Protein AF-A0A8J5TBI4-F1 (afdb_monomer)

Structure (mmCIF, N/CA/C/O backbone):
data_AF-A0A8J5TBI4-F1
#
_entry.id   AF-A0A8J5TBI4-F1
#
loop_
_atom_site.group_PDB
_atom_site.id
_atom_site.type_symbol
_atom_site.label_atom_id
_atom_site.label_alt_id
_atom_site.label_comp_id
_atom_site.label_asym_id
_atom_site.label_entity_id
_atom_site.label_seq_id
_atom_site.pdbx_PDB_ins_code
_atom_site.Cartn_x
_atom_site.Cartn_y
_atom_site.Cartn_z
_atom_site.occupancy
_atom_site.B_iso_or_equiv
_atom_site.auth_seq_id
_atom_site.auth_comp_id
_atom_site.auth_asym_id
_atom_site.auth_atom_id
_atom_site.pdbx_PDB_model_num
ATOM 1 N N . MET A 1 1 ? 22.487 -6.502 -27.280 1.00 72.81 1 MET A N 1
ATOM 2 C CA . MET A 1 1 ? 23.381 -5.679 -28.132 1.00 72.81 1 MET A CA 1
ATOM 3 C C . MET A 1 1 ? 24.832 -5.771 -27.665 1.00 72.81 1 MET A C 1
ATOM 5 O O . MET A 1 1 ? 25.629 -6.308 -28.417 1.00 72.81 1 MET A O 1
ATOM 9 N N . ARG A 1 2 ? 25.157 -5.414 -26.406 1.00 79.44 2 ARG A N 1
ATOM 10 C CA . ARG A 1 2 ? 26.507 -5.644 -25.839 1.00 79.44 2 ARG A CA 1
ATOM 11 C C . ARG A 1 2 ? 26.941 -7.114 -25.850 1.00 79.44 2 ARG A C 1
ATOM 13 O O . ARG A 1 2 ? 28.077 -7.396 -26.190 1.00 79.44 2 ARG A O 1
ATOM 20 N N . GLU A 1 3 ? 26.026 -8.040 -25.565 1.00 86.50 3 GLU A N 1
ATOM 21 C CA . GLU A 1 3 ? 26.290 -9.491 -25.636 1.00 86.50 3 GLU A CA 1
ATOM 22 C C . GLU A 1 3 ? 26.585 -9.996 -27.056 1.00 86.50 3 GLU A C 1
ATOM 24 O O . GLU A 1 3 ? 27.217 -11.029 -27.225 1.00 86.50 3 GLU A O 1
ATOM 29 N N . MET A 1 4 ? 26.162 -9.248 -28.079 1.00 87.56 4 MET A N 1
ATOM 30 C CA . MET A 1 4 ? 26.463 -9.539 -29.483 1.00 87.56 4 MET A CA 1
ATOM 31 C C . MET A 1 4 ? 27.688 -8.753 -29.985 1.00 87.56 4 MET A C 1
ATOM 33 O O . MET A 1 4 ? 27.984 -8.796 -31.172 1.00 87.56 4 MET A O 1
ATOM 37 N N . GLY A 1 5 ? 28.370 -7.993 -29.115 1.00 91.75 5 GLY A N 1
ATOM 38 C CA . GLY A 1 5 ? 29.498 -7.131 -29.489 1.00 91.75 5 GLY A CA 1
ATOM 39 C C . GLY A 1 5 ? 29.126 -5.908 -30.335 1.00 91.75 5 GLY A C 1
ATOM 40 O O . GLY A 1 5 ? 30.017 -5.249 -30.857 1.00 91.75 5 GLY A O 1
ATOM 41 N N . LEU A 1 6 ? 27.831 -5.603 -30.471 1.00 89.44 6 LEU A N 1
ATOM 42 C CA . LEU A 1 6 ? 27.324 -4.494 -31.278 1.00 89.44 6 LEU A CA 1
ATOM 43 C C . LEU A 1 6 ? 27.035 -3.263 -30.412 1.00 89.44 6 LEU A C 1
ATOM 45 O O . LEU A 1 6 ? 26.537 -3.367 -29.281 1.00 89.44 6 LEU A O 1
ATOM 49 N N . TYR A 1 7 ? 27.285 -2.090 -30.981 1.00 89.81 7 TYR A N 1
ATOM 50 C CA . TYR A 1 7 ? 27.023 -0.783 -30.396 1.00 89.81 7 TYR A CA 1
ATOM 51 C C . TYR A 1 7 ? 25.945 -0.035 -31.184 1.00 89.81 7 TYR A C 1
ATOM 53 O O . TYR A 1 7 ? 25.698 -0.291 -32.357 1.00 89.81 7 TYR A O 1
ATOM 61 N N . LEU A 1 8 ? 25.311 0.952 -3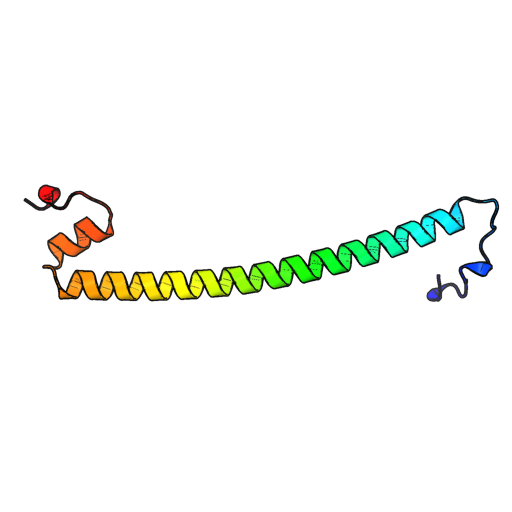0.543 1.00 89.12 8 LEU A N 1
ATOM 62 C CA . LEU A 1 8 ? 24.271 1.772 -31.179 1.00 89.12 8 LEU A CA 1
ATOM 63 C C . LEU A 1 8 ? 24.780 2.489 -32.443 1.00 89.12 8 LEU A C 1
ATOM 65 O O . LEU A 1 8 ? 24.008 2.731 -33.365 1.00 89.12 8 LEU A O 1
ATOM 69 N N . ASN A 1 9 ? 26.071 2.828 -32.474 1.00 90.06 9 ASN A N 1
ATOM 70 C CA . ASN A 1 9 ? 26.713 3.475 -33.618 1.00 90.06 9 ASN A CA 1
ATOM 71 C C . ASN A 1 9 ? 26.922 2.532 -34.809 1.00 90.06 9 ASN A C 1
ATOM 73 O O . ASN A 1 9 ? 27.106 3.027 -35.915 1.00 90.06 9 ASN A O 1
ATOM 77 N N . ASP A 1 10 ? 26.870 1.214 -34.596 1.00 91.88 10 ASP A N 1
ATOM 78 C CA . ASP A 1 10 ? 26.989 0.222 -35.670 1.00 91.88 10 ASP A CA 1
ATOM 79 C C . ASP A 1 10 ? 25.674 0.071 -36.455 1.00 91.88 10 ASP A C 1
ATOM 81 O O . ASP A 1 10 ? 25.642 -0.561 -37.509 1.00 91.88 10 ASP A O 1
ATOM 85 N N . LEU A 1 11 ? 24.578 0.655 -35.955 1.00 90.50 11 LEU A N 1
ATOM 86 C CA . LEU A 1 11 ? 23.293 0.697 -36.646 1.00 90.50 11 LEU A CA 1
ATOM 87 C C . LEU A 1 11 ? 23.240 1.864 -37.634 1.00 90.50 11 LEU A C 1
ATOM 89 O O . LEU A 1 11 ? 23.663 2.982 -37.321 1.00 90.50 11 LEU A O 1
ATOM 93 N N . SER A 1 12 ? 22.665 1.613 -38.812 1.00 89.75 12 SER A N 1
ATOM 94 C CA . 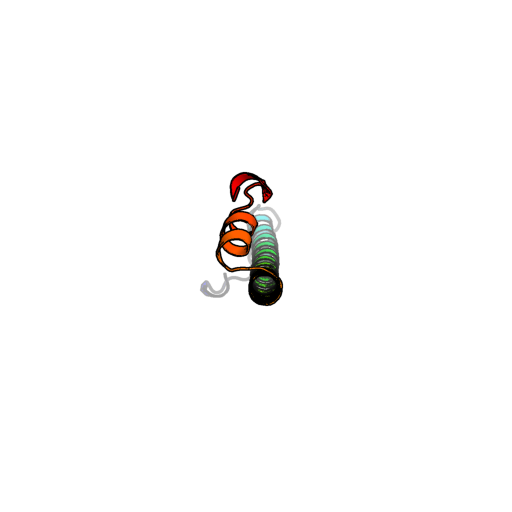SER A 1 12 ? 22.484 2.647 -39.829 1.00 89.75 12 SER A CA 1
ATOM 95 C C . SER A 1 12 ? 21.584 3.768 -39.313 1.00 89.75 12 SER A C 1
ATOM 97 O O . SER A 1 12 ? 20.621 3.554 -38.581 1.00 89.75 12 SER A O 1
ATOM 99 N N . MET A 1 13 ? 21.878 4.993 -39.742 1.00 85.75 13 MET A N 1
ATOM 100 C CA . MET A 1 13 ? 21.023 6.158 -39.487 1.00 85.75 13 MET A CA 1
ATOM 101 C C . MET A 1 13 ? 19.816 6.223 -40.426 1.00 85.75 13 MET A C 1
ATOM 103 O O . MET A 1 13 ? 18.912 7.024 -40.208 1.00 85.75 13 MET A O 1
ATOM 107 N N . HIS A 1 14 ? 19.830 5.424 -41.492 1.00 91.31 14 HIS A N 1
ATOM 108 C CA . HIS A 1 14 ? 18.811 5.437 -42.538 1.00 91.31 14 HIS A CA 1
ATOM 109 C C . HIS A 1 14 ? 17.774 4.322 -42.375 1.00 91.31 14 HIS A C 1
ATOM 111 O O . HIS A 1 14 ? 16.784 4.311 -43.103 1.00 91.31 14 HIS A O 1
ATOM 117 N N . ASP A 1 15 ? 18.001 3.385 -41.451 1.00 89.00 15 ASP A N 1
ATOM 118 C CA . ASP A 1 15 ? 17.052 2.325 -41.123 1.00 89.00 15 ASP A CA 1
ATOM 119 C C . ASP A 1 15 ? 16.307 2.607 -39.806 1.00 89.00 15 ASP A C 1
ATOM 121 O O . ASP A 1 15 ? 16.629 3.530 -39.056 1.00 89.00 15 ASP A O 1
ATOM 125 N N . LEU A 1 16 ? 15.273 1.808 -39.528 1.00 90.69 16 LEU A N 1
ATOM 126 C CA . LEU A 1 16 ? 14.478 1.921 -38.300 1.00 90.69 16 LEU A CA 1
ATOM 127 C C . LEU A 1 16 ? 15.101 1.168 -37.108 1.00 90.69 16 LEU A C 1
ATOM 129 O O . LEU A 1 16 ? 14.548 1.197 -36.007 1.00 90.69 16 LEU A O 1
ATOM 133 N N . GLY A 1 17 ? 16.236 0.484 -37.289 1.00 91.44 17 GLY A N 1
ATOM 134 C CA . GLY A 1 17 ? 16.845 -0.350 -36.252 1.00 91.44 17 GLY A CA 1
ATOM 135 C C . GLY A 1 17 ? 17.295 0.476 -35.050 1.00 91.44 17 GLY A C 1
ATOM 136 O O . GLY A 1 17 ? 17.032 0.113 -33.900 1.00 91.44 17 GLY A O 1
ATOM 137 N N . ARG A 1 18 ? 17.901 1.640 -35.311 1.00 92.62 18 ARG A N 1
ATOM 138 C CA . ARG A 1 18 ? 18.322 2.581 -34.263 1.00 92.62 18 ARG A CA 1
ATOM 139 C C . ARG A 1 18 ? 17.135 3.147 -33.482 1.00 92.62 18 ARG A C 1
ATOM 141 O O . ARG A 1 18 ? 17.192 3.209 -32.254 1.00 92.62 18 ARG A O 1
ATOM 148 N N . GLU A 1 19 ? 16.059 3.524 -34.171 1.00 92.50 19 GLU A N 1
ATOM 149 C CA . GLU A 1 19 ? 14.841 4.040 -33.532 1.00 92.50 19 GLU A CA 1
ATOM 150 C C . GLU A 1 19 ? 14.183 2.974 -32.647 1.00 92.50 19 GLU A C 1
ATOM 152 O O . GLU A 1 19 ? 13.813 3.253 -31.506 1.00 92.50 19 GLU A O 1
ATOM 157 N N . MET A 1 20 ? 14.092 1.737 -33.141 1.00 92.44 20 MET A N 1
ATOM 158 C CA . MET A 1 20 ? 13.514 0.618 -32.401 1.00 92.44 20 MET A CA 1
ATOM 159 C C . MET A 1 20 ? 14.262 0.352 -31.089 1.00 92.44 20 MET A C 1
ATOM 161 O O . MET A 1 20 ? 13.632 0.170 -30.047 1.00 92.44 20 MET A O 1
ATOM 165 N N . VAL A 1 21 ? 15.597 0.376 -31.110 1.00 93.06 21 VAL A N 1
ATOM 166 C CA . VAL A 1 21 ? 16.421 0.162 -29.909 1.00 93.06 21 VAL A CA 1
ATOM 167 C C . VAL A 1 21 ? 16.233 1.289 -28.897 1.00 93.06 21 VAL A C 1
ATOM 169 O O . VAL A 1 21 ? 16.051 1.016 -27.711 1.00 93.06 21 VAL A O 1
ATOM 172 N N . LEU A 1 22 ? 16.226 2.545 -29.353 1.00 91.75 22 LEU A N 1
ATOM 173 C CA . LEU A 1 22 ? 16.016 3.701 -28.479 1.00 91.75 22 LEU A CA 1
ATOM 174 C C . LEU A 1 22 ? 14.632 3.675 -27.820 1.00 91.75 22 LEU A C 1
ATOM 176 O O . LEU A 1 22 ? 14.535 3.860 -26.607 1.00 91.75 22 LEU A O 1
ATOM 180 N N . LYS A 1 23 ? 13.574 3.371 -28.585 1.00 94.00 23 LYS A N 1
ATOM 181 C CA . LYS A 1 23 ? 12.222 3.188 -28.030 1.00 94.00 23 LYS A CA 1
ATOM 182 C C . LYS A 1 23 ? 12.156 2.017 -27.056 1.00 94.00 23 LYS A C 1
ATOM 184 O O . LYS A 1 23 ? 11.471 2.112 -26.042 1.00 94.00 23 LYS A O 1
ATOM 189 N N . GLY A 1 24 ? 12.881 0.933 -27.333 1.00 94.75 24 GLY A N 1
ATOM 190 C CA . GLY A 1 24 ? 13.014 -0.196 -26.416 1.00 94.75 24 GLY A CA 1
ATOM 191 C C . GLY A 1 24 ? 13.615 0.219 -25.071 1.00 94.75 24 GLY A C 1
ATOM 192 O O . GLY A 1 24 ? 13.071 -0.124 -24.026 1.00 94.75 24 GLY A O 1
ATOM 193 N N . TRP A 1 25 ? 14.690 1.012 -25.075 1.00 93.88 25 TRP A N 1
ATOM 194 C CA . TRP A 1 25 ? 15.303 1.519 -23.841 1.00 93.88 25 TRP A CA 1
ATOM 195 C C . TRP A 1 25 ? 14.395 2.477 -23.073 1.00 93.88 25 TRP A C 1
ATOM 197 O O . TRP A 1 25 ? 14.254 2.334 -21.859 1.00 93.88 25 TRP A O 1
ATOM 207 N N . GLU A 1 26 ? 13.746 3.414 -23.766 1.00 94.94 26 GLU A N 1
ATOM 20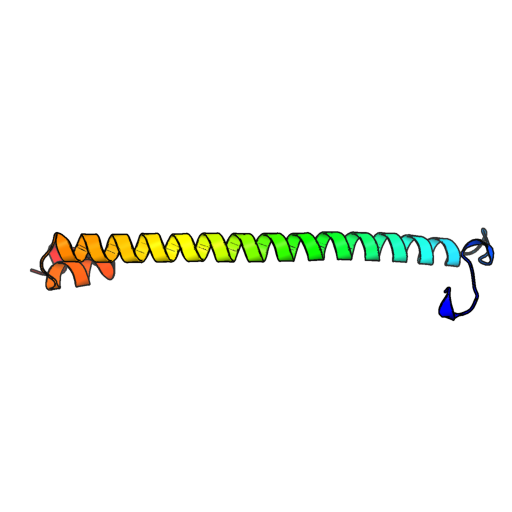8 C CA . GLU A 1 26 ? 12.765 4.318 -23.154 1.00 94.94 26 GLU A CA 1
ATOM 209 C C . GLU A 1 26 ? 11.620 3.527 -22.503 1.00 94.94 26 GLU A C 1
ATOM 211 O O . GLU A 1 26 ? 11.227 3.794 -21.365 1.00 94.94 26 GLU A O 1
ATOM 216 N N . HIS A 1 27 ? 11.116 2.508 -23.201 1.00 95.88 27 HIS A N 1
ATOM 217 C CA . HIS A 1 27 ? 10.075 1.630 -22.690 1.00 95.88 27 HIS A CA 1
ATOM 218 C C . HIS A 1 27 ? 10.518 0.875 -21.432 1.00 95.88 27 HIS A C 1
ATOM 220 O O . HIS A 1 27 ? 9.788 0.894 -20.441 1.00 95.88 27 HIS A O 1
ATOM 226 N N . CYS A 1 28 ? 11.706 0.261 -21.440 1.00 96.56 28 CYS A N 1
ATOM 227 C CA . CYS A 1 28 ? 12.240 -0.441 -20.271 1.00 96.56 28 CYS A CA 1
ATOM 228 C C . CYS A 1 28 ? 12.414 0.498 -19.071 1.00 96.56 28 CYS A C 1
ATOM 230 O O . CYS A 1 28 ? 12.006 0.148 -17.968 1.00 96.56 28 CYS A O 1
ATOM 232 N N . SER A 1 29 ? 12.937 1.70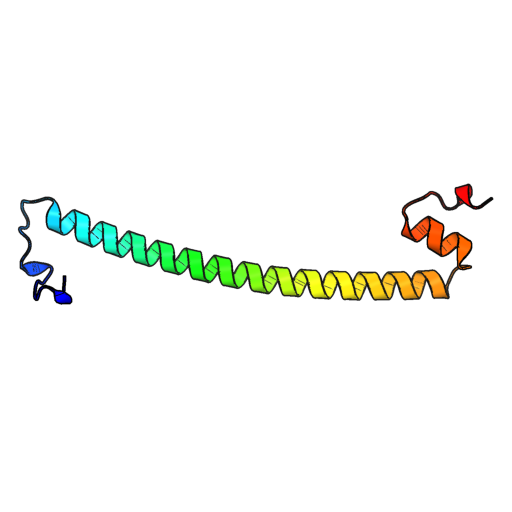9 -19.287 1.00 96.75 29 SER A N 1
ATOM 233 C CA . SER A 1 29 ? 13.067 2.712 -18.223 1.00 96.75 29 SER A CA 1
ATOM 234 C C . SER A 1 29 ? 11.705 3.102 -17.642 1.00 96.75 29 SER A C 1
ATOM 236 O O . SER A 1 29 ? 11.531 3.163 -16.425 1.00 96.75 29 SER A O 1
ATOM 238 N N . ARG A 1 30 ? 10.694 3.303 -18.497 1.00 97.56 30 ARG A N 1
ATOM 239 C CA . ARG A 1 30 ? 9.326 3.571 -18.040 1.00 97.56 30 ARG A CA 1
ATOM 240 C C . ARG A 1 30 ? 8.758 2.400 -17.238 1.00 97.56 30 ARG A C 1
ATOM 242 O O . ARG A 1 30 ? 8.087 2.638 -16.237 1.00 97.56 30 ARG A O 1
ATOM 249 N N . LEU A 1 31 ? 9.011 1.163 -17.663 1.00 98.19 31 LEU A N 1
ATOM 250 C CA . LEU A 1 31 ? 8.552 -0.032 -16.958 1.00 98.19 31 LEU A CA 1
ATOM 251 C C . LEU A 1 31 ? 9.182 -0.138 -15.563 1.00 98.19 31 LEU A C 1
ATOM 253 O O . LEU A 1 31 ? 8.461 -0.372 -14.600 1.00 98.19 31 LEU A O 1
ATOM 257 N N . GLU A 1 32 ? 10.486 0.113 -15.446 1.00 98.19 32 GLU A N 1
ATOM 258 C CA . GLU A 1 32 ? 11.204 0.139 -14.166 1.00 98.19 32 GLU A CA 1
ATOM 259 C C . GLU A 1 32 ? 10.626 1.194 -13.209 1.00 98.19 32 GLU A C 1
ATOM 261 O O . GLU A 1 32 ? 10.349 0.905 -12.046 1.00 98.19 32 GLU A O 1
ATOM 266 N N . ILE A 1 33 ? 10.333 2.402 -13.706 1.00 98.12 33 ILE A N 1
ATOM 267 C CA . ILE A 1 33 ? 9.688 3.454 -12.903 1.00 98.12 33 ILE A CA 1
ATOM 268 C C . ILE A 1 33 ? 8.301 3.013 -12.415 1.00 98.12 33 ILE A C 1
ATOM 270 O O . ILE A 1 33 ? 7.948 3.255 -11.260 1.00 98.12 33 ILE A O 1
ATOM 274 N N . MET A 1 34 ? 7.494 2.399 -13.284 1.00 98.25 34 MET A N 1
ATOM 275 C CA . MET A 1 34 ? 6.154 1.930 -12.908 1.00 98.25 34 MET A CA 1
ATOM 276 C C . MET A 1 34 ? 6.216 0.791 -11.894 1.00 98.25 34 MET A C 1
ATOM 278 O O . MET A 1 34 ? 5.414 0.777 -10.962 1.00 98.25 34 MET A O 1
ATOM 282 N N . TYR A 1 35 ? 7.183 -0.115 -12.042 1.00 98.31 35 TYR A N 1
ATOM 283 C CA . TYR A 1 35 ? 7.439 -1.185 -11.086 1.00 98.31 35 TYR A CA 1
ATOM 284 C C . TYR A 1 35 ? 7.764 -0.620 -9.697 1.00 98.31 35 TYR A C 1
ATOM 286 O O . TYR A 1 35 ? 7.060 -0.926 -8.737 1.00 98.31 35 TYR A O 1
ATOM 294 N N . ASN A 1 36 ? 8.735 0.295 -9.607 1.00 98.44 36 ASN A N 1
ATOM 295 C CA . ASN A 1 36 ? 9.131 0.911 -8.335 1.00 98.44 36 ASN A CA 1
ATOM 296 C C . ASN A 1 36 ? 7.961 1.654 -7.663 1.00 98.44 36 ASN A C 1
ATOM 298 O O . ASN A 1 36 ? 7.786 1.593 -6.449 1.00 98.44 36 ASN A O 1
ATOM 302 N N . ARG A 1 37 ? 7.112 2.334 -8.447 1.00 98.44 37 ARG A N 1
ATOM 303 C CA . ARG A 1 37 ? 5.904 2.992 -7.918 1.00 98.44 37 ARG A CA 1
ATOM 304 C C . ARG A 1 37 ? 4.878 1.997 -7.389 1.00 98.44 37 ARG A C 1
ATOM 306 O O . ARG A 1 37 ? 4.259 2.259 -6.362 1.00 98.44 37 ARG A O 1
ATOM 313 N N . ALA A 1 38 ? 4.666 0.889 -8.093 1.00 98.50 38 ALA A N 1
ATOM 314 C CA . ALA A 1 38 ? 3.739 -0.145 -7.651 1.00 98.50 38 ALA A CA 1
ATOM 315 C C . ALA A 1 38 ? 4.204 -0.776 -6.329 1.00 98.50 38 ALA A C 1
ATOM 317 O O . ALA A 1 38 ? 3.388 -0.964 -5.429 1.00 98.50 38 ALA A O 1
ATOM 318 N N . GLU A 1 39 ? 5.508 -1.024 -6.183 1.00 98.50 39 GLU A N 1
ATOM 319 C CA . GLU A 1 39 ? 6.114 -1.512 -4.940 1.00 98.50 39 GLU A CA 1
ATOM 320 C C . GLU A 1 39 ? 5.940 -0.516 -3.777 1.00 98.50 39 GLU A C 1
ATOM 322 O O . GLU A 1 39 ? 5.504 -0.898 -2.684 1.00 98.50 39 GLU A O 1
ATOM 327 N N . GLU A 1 40 ? 6.176 0.781 -4.018 1.00 98.56 40 GLU A N 1
ATOM 328 C CA . GLU A 1 40 ? 5.929 1.834 -3.022 1.00 98.56 40 GLU A CA 1
ATOM 329 C C . GLU A 1 40 ? 4.452 1.870 -2.596 1.00 98.56 40 GLU A C 1
ATOM 331 O O . GLU A 1 40 ? 4.137 1.934 -1.404 1.00 98.56 40 GLU A O 1
ATOM 336 N N . TYR A 1 41 ? 3.524 1.808 -3.556 1.00 98.56 41 TYR A N 1
ATOM 337 C CA . TYR A 1 41 ? 2.093 1.813 -3.259 1.00 98.56 41 TYR A CA 1
ATOM 338 C C . TYR A 1 41 ? 1.642 0.569 -2.499 1.00 98.56 41 TYR A C 1
ATOM 340 O O . TYR A 1 41 ? 0.828 0.710 -1.587 1.00 98.56 41 TYR A O 1
ATOM 348 N N . SER A 1 42 ? 2.186 -0.610 -2.813 1.00 98.56 42 SER A N 1
ATOM 349 C CA . SER A 1 42 ? 1.914 -1.837 -2.054 1.00 98.56 42 SER A CA 1
ATOM 350 C C . SER A 1 42 ? 2.328 -1.673 -0.596 1.00 98.56 42 SER A C 1
ATOM 352 O O . SER A 1 42 ? 1.511 -1.852 0.303 1.00 98.56 42 SER A O 1
ATOM 354 N N . THR A 1 43 ? 3.556 -1.204 -0.360 1.00 98.62 43 THR A N 1
ATOM 355 C CA . THR A 1 43 ? 4.087 -0.986 0.995 1.00 98.62 43 THR A CA 1
ATOM 356 C C . THR A 1 43 ? 3.225 0.003 1.785 1.00 98.62 43 THR A C 1
ATOM 358 O O . THR A 1 43 ? 2.862 -0.228 2.939 1.00 98.62 43 THR A O 1
ATOM 361 N N . ARG A 1 44 ? 2.831 1.114 1.151 1.00 98.50 44 ARG A N 1
ATOM 362 C CA . ARG A 1 44 ? 1.969 2.125 1.780 1.00 98.50 44 ARG A CA 1
ATOM 363 C C . ARG A 1 44 ? 0.570 1.597 2.081 1.00 98.50 44 ARG A C 1
ATOM 365 O O . ARG A 1 44 ? -0.018 1.988 3.090 1.00 98.50 44 ARG A O 1
ATOM 372 N N . LEU A 1 45 ? 0.030 0.748 1.210 1.00 98.56 45 LEU A N 1
ATOM 373 C CA . LEU A 1 45 ? -1.269 0.117 1.409 1.00 98.56 45 LEU A CA 1
ATOM 374 C C . LEU A 1 45 ? -1.226 -0.871 2.578 1.00 98.56 45 LEU A C 1
ATOM 376 O O . LEU A 1 45 ? -2.115 -0.830 3.426 1.00 98.56 45 LEU A O 1
ATOM 380 N N . GLU A 1 46 ? -0.185 -1.696 2.667 1.00 98.56 46 GLU A N 1
ATOM 381 C CA . GLU A 1 46 ? 0.027 -2.623 3.784 1.00 98.56 46 GLU A CA 1
ATOM 382 C C . GLU A 1 46 ? 0.127 -1.879 5.123 1.00 98.56 46 GLU A C 1
ATOM 384 O O . GLU A 1 46 ? -0.550 -2.234 6.090 1.00 98.56 46 G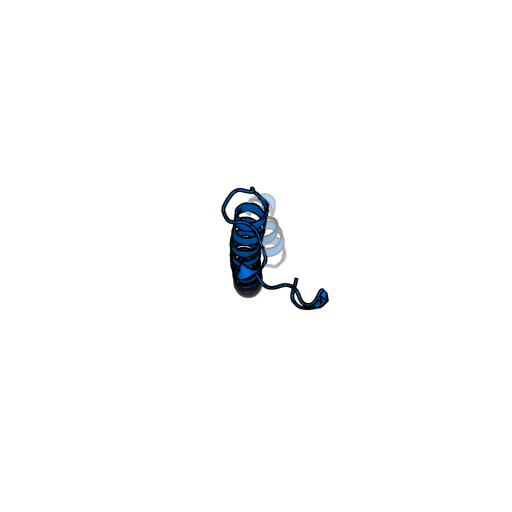LU A O 1
ATOM 389 N N . ASP A 1 47 ? 0.891 -0.786 5.169 1.00 98.62 47 ASP A N 1
ATOM 390 C CA . ASP A 1 47 ? 1.002 0.066 6.355 1.00 98.62 47 ASP A CA 1
ATOM 391 C C . ASP A 1 47 ? -0.332 0.707 6.757 1.00 98.62 47 ASP A C 1
ATOM 393 O O . ASP A 1 47 ? -0.660 0.785 7.946 1.00 98.62 47 ASP A O 1
ATOM 397 N N . ALA A 1 48 ? -1.105 1.192 5.782 1.00 98.38 48 ALA A N 1
ATOM 398 C CA . ALA A 1 48 ? -2.426 1.758 6.031 1.00 98.38 48 ALA A CA 1
ATOM 399 C C . ALA A 1 48 ? -3.399 0.691 6.547 1.00 98.38 48 ALA A C 1
ATOM 401 O O . ALA A 1 48 ? -4.150 0.951 7.488 1.00 98.38 48 ALA A O 1
ATOM 402 N N . HIS A 1 49 ? -3.352 -0.514 5.978 1.00 98.44 49 HIS A N 1
ATOM 403 C CA . HIS A 1 49 ? -4.189 -1.630 6.397 1.00 98.44 49 HIS A CA 1
ATOM 404 C C . HIS A 1 49 ? -3.845 -2.094 7.816 1.00 98.44 49 HIS A C 1
ATOM 406 O O . H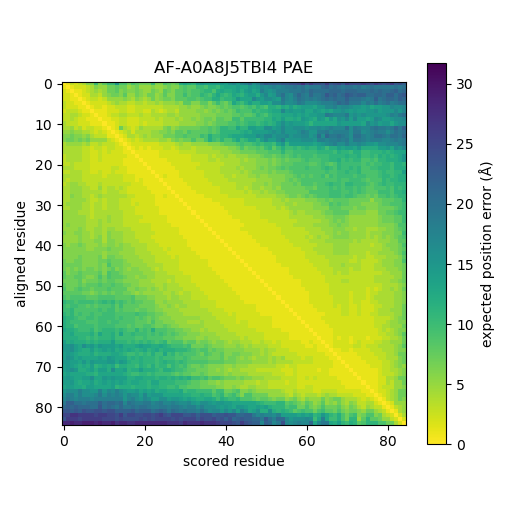IS A 1 49 ? -4.745 -2.280 8.632 1.00 98.44 49 HIS A O 1
ATOM 412 N N . ARG A 1 50 ? -2.554 -2.160 8.168 1.00 98.56 50 ARG A N 1
ATOM 413 C CA . ARG A 1 50 ? -2.115 -2.447 9.542 1.00 98.56 50 ARG A CA 1
ATOM 414 C C . ARG A 1 50 ? -2.685 -1.436 10.539 1.00 98.56 50 ARG A C 1
ATOM 416 O O . ARG A 1 50 ? -3.297 -1.829 11.527 1.00 98.56 50 ARG A O 1
ATOM 423 N N . LYS A 1 51 ? -2.549 -0.136 10.255 1.00 98.50 51 LYS A N 1
ATOM 424 C CA . LYS A 1 51 ? -3.101 0.934 11.110 1.00 98.50 51 LYS A CA 1
ATOM 425 C C . LYS A 1 51 ? -4.624 0.863 11.218 1.00 98.50 51 LYS A C 1
ATOM 427 O O . LYS A 1 51 ? -5.177 1.156 12.275 1.00 98.50 51 LYS A O 1
ATOM 432 N N . HIS A 1 52 ? -5.297 0.493 10.131 1.00 98.31 52 HIS A N 1
ATOM 433 C CA . HIS A 1 52 ? -6.741 0.292 10.124 1.00 98.31 52 HIS A CA 1
ATOM 434 C C . HIS A 1 52 ? -7.152 -0.848 11.064 1.00 98.31 52 HIS A C 1
ATOM 436 O O . HIS A 1 52 ? -8.033 -0.649 11.898 1.00 98.31 52 HIS A O 1
ATOM 442 N N . GLU A 1 53 ? -6.490 -2.005 10.995 1.00 98.25 53 GLU A N 1
ATOM 443 C CA . GLU A 1 53 ? -6.793 -3.133 11.884 1.00 98.25 53 GLU A CA 1
ATOM 444 C C . GLU A 1 53 ? -6.460 -2.831 13.351 1.00 98.25 53 GLU A C 1
ATOM 446 O O . GLU A 1 53 ? -7.240 -3.175 14.237 1.00 98.25 53 GLU A O 1
ATOM 451 N N . GLU A 1 54 ? -5.370 -2.109 13.629 1.00 98.31 54 GLU A N 1
ATOM 452 C CA . GLU A 1 54 ? -5.058 -1.629 14.983 1.00 98.31 54 GLU A CA 1
ATOM 453 C C . GLU A 1 54 ? -6.163 -0.710 15.529 1.00 98.31 54 GLU A C 1
ATOM 455 O O . GLU A 1 54 ? -6.608 -0.864 16.669 1.00 98.31 54 GLU A O 1
ATOM 460 N N . ALA A 1 55 ? -6.635 0.242 14.718 1.00 97.38 55 ALA A N 1
ATOM 461 C CA . ALA A 1 55 ? -7.715 1.146 15.103 1.00 97.38 55 ALA A CA 1
ATOM 462 C C . ALA A 1 55 ? -9.039 0.398 15.310 1.00 97.38 55 ALA A C 1
ATOM 464 O O . ALA A 1 55 ? -9.758 0.682 16.269 1.00 97.38 55 ALA A O 1
ATOM 465 N N . LYS A 1 56 ? -9.335 -0.583 14.453 1.00 96.50 56 LYS A N 1
ATOM 466 C CA . LYS A 1 56 ? -10.513 -1.443 14.562 1.00 96.50 56 LYS A CA 1
ATOM 467 C C . LYS A 1 56 ? -10.478 -2.287 15.834 1.00 96.50 56 LYS A C 1
ATOM 469 O O . LYS A 1 56 ? -11.452 -2.276 16.575 1.00 96.50 56 LYS A O 1
ATOM 474 N N . SER A 1 57 ? -9.350 -2.934 16.136 1.00 96.88 57 SER A N 1
ATOM 475 C CA . SER A 1 57 ? -9.173 -3.704 17.375 1.00 96.88 57 SER A CA 1
ATOM 476 C C . SER A 1 57 ? -9.367 -2.824 18.605 1.00 96.88 57 SER A C 1
ATOM 478 O O . SER A 1 57 ? -10.109 -3.183 19.511 1.00 96.88 57 SER A O 1
ATOM 480 N N . ARG A 1 58 ? -8.760 -1.632 18.620 1.00 97.31 58 ARG A N 1
ATOM 481 C CA . ARG A 1 58 ? -8.948 -0.672 19.716 1.00 97.31 58 ARG A CA 1
ATOM 482 C C . ARG A 1 58 ? -10.397 -0.202 19.849 1.00 97.31 58 ARG A C 1
ATOM 484 O O . ARG A 1 58 ? -10.850 0.054 20.961 1.00 97.31 58 ARG A O 1
ATOM 491 N N . GLY A 1 59 ? -11.097 -0.037 18.728 1.00 96.06 59 GLY A N 1
ATOM 492 C CA . GLY A 1 59 ? -12.517 0.305 18.700 1.00 96.06 59 GLY A CA 1
ATOM 493 C C . GLY A 1 59 ? -13.384 -0.810 19.280 1.00 96.06 59 GLY A C 1
ATOM 494 O O . GLY A 1 59 ? -14.244 -0.529 20.113 1.00 96.06 59 GLY A O 1
ATOM 495 N N . ASP A 1 60 ? -13.110 -2.060 18.903 1.00 95.38 60 ASP A N 1
ATOM 496 C CA . ASP A 1 60 ? -13.773 -3.246 19.447 1.00 95.38 60 ASP A CA 1
ATOM 497 C C . ASP A 1 60 ? -13.539 -3.348 20.964 1.00 95.38 60 ASP A C 1
ATOM 499 O O . ASP A 1 60 ? -14.500 -3.442 21.728 1.00 95.38 60 ASP A O 1
ATOM 503 N N . ASP A 1 61 ? -12.290 -3.241 21.428 1.00 96.25 61 ASP A N 1
ATOM 504 C CA . ASP A 1 61 ? -11.955 -3.280 22.860 1.00 96.25 61 ASP A CA 1
ATOM 505 C C . ASP A 1 61 ? -12.718 -2.209 23.649 1.00 96.25 61 ASP A C 1
ATOM 507 O O . ASP A 1 61 ? -13.285 -2.475 24.714 1.00 96.25 61 ASP A O 1
ATOM 511 N N . LEU A 1 62 ? -12.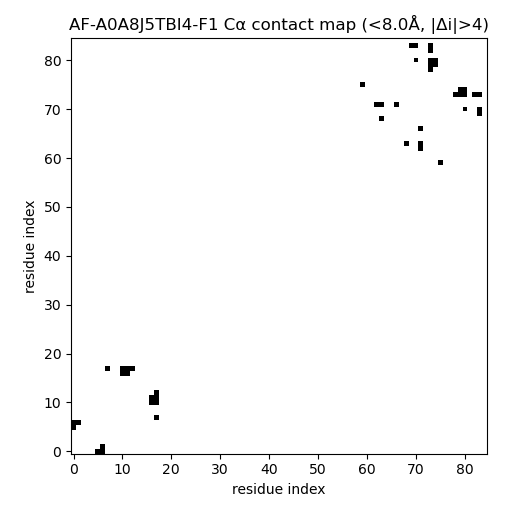779 -0.992 23.102 1.00 96.44 62 LEU A N 1
ATOM 512 C CA . LEU A 1 62 ? -13.519 0.103 23.708 1.00 96.44 62 LEU A CA 1
ATOM 513 C C . LEU A 1 62 ? -15.025 -0.203 23.759 1.00 96.44 62 LEU A C 1
ATOM 515 O O . LEU A 1 62 ? -15.641 -0.023 24.810 1.00 96.44 62 LEU A O 1
ATOM 519 N N . LEU A 1 63 ? -15.611 -0.719 22.676 1.00 95.12 63 LEU A N 1
ATOM 520 C CA . LEU A 1 63 ? -17.024 -1.100 22.608 1.00 95.12 63 LEU A CA 1
ATOM 521 C C . LEU A 1 63 ? -17.393 -2.131 23.687 1.00 95.12 63 LEU A C 1
ATOM 523 O O . LEU A 1 63 ? -18.357 -1.925 24.428 1.00 95.12 63 LEU A O 1
ATOM 527 N N . TYR A 1 64 ? -16.598 -3.195 23.829 1.00 95.88 64 TYR A N 1
ATOM 528 C CA . TYR A 1 64 ? -16.821 -4.242 24.835 1.00 95.88 64 TYR A CA 1
ATOM 529 C C . TYR A 1 64 ? -16.508 -3.795 26.268 1.00 95.88 64 TYR A C 1
ATOM 531 O O . TYR A 1 64 ? -16.979 -4.425 27.214 1.00 95.88 64 TYR A O 1
ATOM 539 N N . SER A 1 65 ? -15.729 -2.724 26.449 1.00 96.62 65 SER A N 1
ATOM 540 C CA . SER A 1 65 ? -15.477 -2.142 27.773 1.00 96.62 65 SER A CA 1
ATOM 541 C C . SER A 1 65 ? -16.622 -1.243 28.257 1.00 96.62 65 SER A C 1
ATOM 543 O O . SER A 1 65 ? -16.825 -1.110 29.463 1.00 96.62 65 SER A O 1
ATOM 545 N N . MET A 1 66 ? -17.377 -0.639 27.330 1.00 95.94 66 MET A N 1
ATOM 546 C CA . MET A 1 66 ? -18.447 0.318 27.641 1.00 95.94 66 MET A CA 1
ATOM 547 C C . MET A 1 66 ? -19.846 -0.302 27.684 1.00 95.94 66 MET A C 1
ATOM 549 O O . MET A 1 66 ? -20.724 0.241 28.352 1.00 95.94 66 MET A O 1
ATOM 553 N N . LEU A 1 67 ? -20.076 -1.408 26.971 1.00 92.56 67 LEU A N 1
ATOM 554 C CA . LEU A 1 67 ? -21.400 -2.009 26.803 1.00 92.56 67 LEU A CA 1
ATOM 555 C C . LEU A 1 67 ? -21.429 -3.478 27.250 1.00 92.56 67 LEU A C 1
ATOM 557 O O . LEU A 1 67 ? -20.423 -4.182 27.138 1.00 92.56 67 LEU A O 1
ATOM 561 N N . PRO A 1 68 ? -22.591 -3.995 27.697 1.00 94.00 68 PRO A N 1
ATOM 562 C CA . PRO A 1 68 ? -22.777 -5.429 27.879 1.00 94.00 68 PRO A CA 1
ATOM 563 C C . PRO A 1 68 ? -22.487 -6.187 26.580 1.00 94.00 68 PRO A C 1
ATOM 565 O O . PRO A 1 68 ? -22.880 -5.743 25.500 1.00 94.00 68 PRO A O 1
ATOM 568 N N . ARG A 1 69 ? -21.856 -7.364 26.693 1.00 91.06 69 ARG A N 1
ATOM 569 C CA . ARG A 1 69 ? -21.403 -8.163 25.536 1.00 91.06 69 ARG A CA 1
ATOM 570 C C . ARG A 1 69 ? -22.481 -8.359 24.470 1.00 91.06 69 ARG A C 1
ATOM 572 O O . ARG A 1 69 ? -22.199 -8.173 23.299 1.00 91.06 69 ARG A O 1
ATOM 579 N N . GLN A 1 70 ? -23.715 -8.641 24.889 1.00 90.31 70 GLN A N 1
ATOM 580 C CA . GLN A 1 70 ? -24.859 -8.849 23.994 1.00 90.31 70 GLN A CA 1
ATOM 581 C C . GLN A 1 70 ? -25.106 -7.648 23.070 1.00 90.31 70 GLN A C 1
ATOM 583 O O . GLN A 1 70 ? -25.284 -7.822 21.871 1.00 90.31 70 GLN A O 1
ATOM 588 N N . VAL A 1 71 ? -25.069 -6.428 23.614 1.00 91.62 71 VAL A N 1
ATOM 589 C CA . VAL A 1 71 ? -25.291 -5.194 22.845 1.00 91.62 71 VAL A CA 1
ATOM 590 C C . VAL A 1 71 ? -24.068 -4.869 21.984 1.00 91.62 71 VAL A C 1
ATOM 592 O O . VAL A 1 71 ? -24.209 -4.476 20.828 1.00 91.62 71 VAL A O 1
ATOM 595 N N . ALA A 1 72 ? -22.859 -5.073 22.518 1.00 93.31 72 ALA A N 1
ATOM 596 C CA . ALA A 1 72 ? -21.616 -4.876 21.774 1.00 93.31 72 ALA A CA 1
ATOM 597 C C . ALA A 1 72 ? -21.513 -5.809 20.551 1.00 93.31 72 ALA A C 1
ATOM 599 O O . ALA A 1 72 ? -21.130 -5.357 19.475 1.00 93.31 72 ALA A O 1
ATOM 600 N N . ASP A 1 73 ? -21.913 -7.077 20.684 1.00 92.38 73 ASP A N 1
ATOM 601 C CA . ASP A 1 73 ? -21.913 -8.057 19.591 1.00 92.38 73 ASP A CA 1
ATOM 602 C C . ASP A 1 73 ? -22.857 -7.648 18.448 1.00 92.38 73 ASP A C 1
ATOM 604 O O . ASP A 1 73 ? -22.491 -7.766 17.277 1.00 92.38 73 ASP A O 1
ATOM 608 N N . VAL A 1 74 ? -24.046 -7.126 18.776 1.00 92.06 74 VAL A N 1
ATOM 609 C CA . VAL A 1 74 ? -25.026 -6.614 17.799 1.00 92.06 74 VAL A CA 1
ATOM 610 C C . VAL A 1 74 ? -24.471 -5.392 17.066 1.00 92.06 74 VAL A C 1
ATOM 612 O O . VAL A 1 74 ? -24.476 -5.3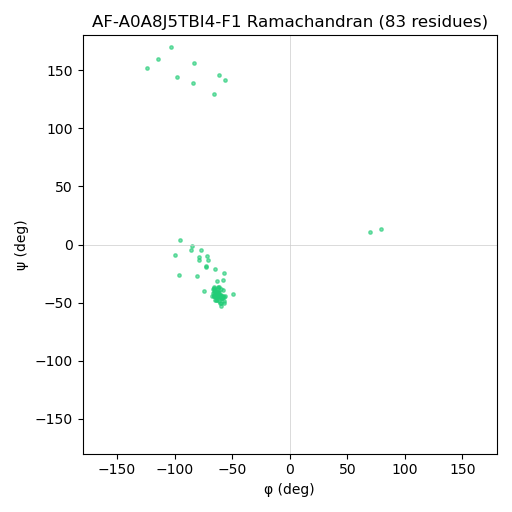53 15.834 1.00 92.06 74 VAL A O 1
ATOM 615 N N . LEU A 1 75 ? -23.919 -4.428 17.807 1.00 90.88 75 LEU A N 1
ATOM 616 C CA . LEU A 1 75 ? -23.350 -3.205 17.235 1.00 90.88 75 LEU A CA 1
ATOM 617 C C . LEU A 1 75 ? -22.128 -3.478 16.357 1.00 90.88 75 LEU A C 1
ATOM 619 O O . LEU A 1 75 ? -21.984 -2.878 15.293 1.00 90.88 75 LEU A O 1
ATOM 623 N N . ARG A 1 76 ? -21.268 -4.419 16.754 1.00 91.12 76 ARG A N 1
ATOM 624 C CA . ARG A 1 76 ? -20.095 -4.825 15.970 1.00 91.12 76 ARG A CA 1
ATOM 625 C C . ARG A 1 76 ? -20.475 -5.452 14.628 1.00 91.12 76 ARG A C 1
ATOM 627 O O . ARG A 1 76 ? -19.747 -5.302 13.652 1.00 91.12 76 ARG A O 1
ATOM 634 N N . GLN A 1 77 ? -21.619 -6.135 14.570 1.00 91.38 77 GLN A N 1
ATOM 635 C CA . GLN A 1 77 ? -22.178 -6.691 13.333 1.00 91.38 77 GLN A CA 1
ATOM 636 C C . GLN A 1 77 ? -22.857 -5.627 12.451 1.00 91.38 77 GLN A C 1
ATOM 638 O O . GLN A 1 77 ? -23.267 -5.943 11.337 1.00 91.38 77 GLN A O 1
ATOM 643 N N . GLY A 1 78 ? -22.960 -4.376 12.918 1.00 89.12 78 GLY A N 1
ATOM 644 C CA . GLY A 1 78 ? -23.631 -3.284 12.210 1.00 89.12 78 GLY A CA 1
ATOM 645 C C . GLY A 1 78 ? -25.157 -3.309 12.334 1.00 89.12 78 GLY A C 1
ATOM 646 O O . GLY A 1 78 ? -25.837 -2.612 11.583 1.00 89.12 78 GLY A O 1
ATOM 647 N N . ASN A 1 79 ? -25.694 -4.109 13.257 1.00 88.94 79 ASN A N 1
ATOM 648 C CA . ASN A 1 79 ? -27.128 -4.203 13.504 1.00 88.94 79 ASN A CA 1
ATOM 649 C C . ASN A 1 79 ? -27.600 -3.084 14.444 1.00 88.94 79 ASN A C 1
ATOM 651 O O . ASN A 1 79 ? -26.827 -2.536 15.232 1.00 88.94 79 ASN A O 1
ATOM 655 N N . ASP A 1 80 ? -28.891 -2.760 14.366 1.00 84.62 80 ASP A N 1
ATOM 656 C CA . ASP A 1 80 ? -29.500 -1.740 15.214 1.00 84.62 80 ASP A CA 1
ATOM 657 C C . ASP A 1 80 ? -29.490 -2.189 16.695 1.00 84.62 80 ASP A C 1
ATOM 659 O O . ASP A 1 80 ? -29.932 -3.305 16.989 1.00 84.62 80 ASP A O 1
ATOM 663 N N . PRO A 1 81 ? -29.018 -1.357 17.646 1.00 75.00 81 PRO A N 1
ATOM 664 C CA . PRO A 1 81 ? -29.024 -1.690 19.072 1.00 75.00 81 PRO A CA 1
ATOM 665 C C . PRO A 1 81 ? -30.416 -2.028 19.631 1.00 75.00 81 PRO A C 1
ATOM 667 O O . PRO A 1 81 ? -30.506 -2.772 20.612 1.00 75.00 81 PRO A O 1
ATOM 670 N N . TYR A 1 82 ? -31.502 -1.552 19.013 1.00 76.62 82 TYR A N 1
ATOM 671 C CA . TYR A 1 82 ? -32.871 -1.900 19.405 1.00 76.62 82 TYR A CA 1
ATOM 672 C C . TYR A 1 82 ? -33.264 -3.345 19.059 1.00 76.62 82 TYR A C 1
ATOM 674 O O . TYR A 1 82 ? -34.252 -3.839 19.595 1.00 76.62 82 TYR A O 1
ATOM 682 N N . ALA A 1 83 ? -32.488 -4.053 18.228 1.00 69.38 83 ALA A N 1
ATOM 683 C CA . ALA A 1 83 ? -32.703 -5.474 17.936 1.00 69.38 83 ALA A CA 1
ATOM 684 C C . ALA A 1 83 ? -32.344 -6.402 19.115 1.00 69.38 83 ALA A C 1
ATOM 686 O O . ALA A 1 83 ? -32.623 -7.597 19.066 1.00 69.38 83 ALA A O 1
ATOM 687 N N . THR A 1 84 ? -31.709 -5.862 20.160 1.00 64.88 84 THR A N 1
ATOM 688 C CA . THR A 1 84 ? -31.310 -6.604 21.367 1.00 64.88 84 THR A CA 1
ATOM 689 C C . THR A 1 84 ? -32.426 -6.702 22.423 1.00 64.88 84 THR A C 1
ATOM 691 O O . THR A 1 84 ? -32.211 -7.347 23.450 1.00 64.88 84 THR A O 1
ATOM 694 N N . CYS A 1 85 ? -33.573 -6.045 22.198 1.00 58.97 85 CYS A N 1
ATOM 695 C CA . CYS A 1 85 ? -34.726 -5.984 23.108 1.00 58.97 85 CYS A CA 1
ATOM 696 C C . CYS A 1 85 ? -35.782 -7.058 22.818 1.00 58.97 85 CYS A C 1
ATOM 698 O O . CYS A 1 85 ? -36.066 -7.308 21.625 1.00 58.97 85 CYS A O 1
#

pLDDT: mean 92.47, std 7.61, range [58.97, 9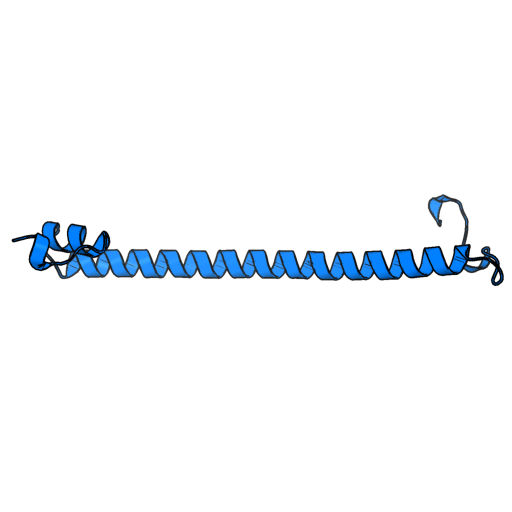8.62]

Foldseek 3Di:
DVVVVDDLVNDDPPDCPSVVVVVVVVVVVVVVVVVVVVVVVVVVVVVVVVVVVVVVVVVLVVLVVVDPPLLSVCVNVVHDSVVSD

InterPro domains:
  IPR011645 Haem NO binding associated [PF07701] (1-75)

Mean predicted aligned error: 6.99 Å

Organism: Homarus americanus (NCBI:txid6706)

Sequence (85 aa):
MREMGLYLNDLSMHDLGREMVLKGWEHCSRLEIMYNRAEEYSTRLEDAHRKHEEAKSRGDDLLYSMLPRQVADVLRQGNDPYATC

Radius of gyration: 29.23 Å; Cα contacts (8 Å, |Δi|>4): 24; chains: 1; bounding box: 64×16×70 Å

Secondary structure (DSSP, 8-state):
-GGGT--GGGS-SSSSHHHHHHHHHHHHHHHHHHHHHHHHHHHHHHHHHHHHHHHHHHHHHHHHHHS-HHHHHHHHTT--GGGG-

Solvent-accessible surface area (backbone atoms only — not comparable to full-atom values): 4955 Å² total; per-residue (Å²): 90,71,92,74,74,47,54,78,82,77,42,55,92,88,52,66,65,44,57,53,52,53,52,48,51,53,49,51,54,52,49,53,55,51,49,56,51,52,54,54,50,50,54,52,49,53,54,50,50,52,54,48,52,53,51,48,52,53,49,49,55,50,43,54,72,74,37,61,63,74,55,30,55,39,45,75,73,71,44,65,70,73,74,77,110